Protein AF-A0A2E5G1D5-F1 (afdb_monomer_lite)

Sequence (110 aa):
MTEQTNENHIDITGLDKAKVLKTLIDHANCMALSDDASLLATMQPPVEIETVRAYIEKDGLTVDYILGKPIKVDLTGDSFDPWLYDRDHGQGRAQQAIDILKAPHEDVDK

Foldseek 3Di:
DDPPDCPQKDFQPPHDLLLLVLLLLVLQQQPPPDPVVSVVSVPDDRDDSVNSVVCCVPPNQQAQDDPRGGRGWRPVDRIIHCVRSCVRRNHCSSVVSVVVVVDDPPPPPD

Secondary structure (DSSP, 8-state):
------TTPEE-TTS-HHHHHHHHHHT-----SSHHHHHHHHSSPPPPHHHHHHHHHHH-SEEEEETTEEEEEE-SSSEE--HHHHHHH-TTHHHHHHHHHHS-------

pLDDT: mean 81.56, std 18.7, range [37.38, 97.56]

Structure (mmCIF, N/CA/C/O backbone):
data_AF-A0A2E5G1D5-F1
#
_entry.id   AF-A0A2E5G1D5-F1
#
loop_
_atom_site.group_PDB
_atom_site.id
_atom_site.type_symbol
_atom_site.label_atom_id
_atom_site.label_alt_id
_atom_site.label_comp_id
_atom_site.label_asym_id
_atom_site.label_entity_id
_atom_site.label_seq_id
_atom_site.pdbx_PDB_ins_code
_atom_site.Cartn_x
_atom_site.Cartn_y
_atom_site.Cartn_z
_atom_site.occupancy
_atom_site.B_iso_or_equiv
_atom_site.auth_seq_id
_atom_site.auth_comp_id
_atom_site.auth_asym_id
_atom_site.auth_atom_id
_atom_site.pdbx_PDB_model_num
ATOM 1 N N . MET A 1 1 ? -21.728 18.860 -0.584 1.00 37.38 1 MET A N 1
ATOM 2 C CA . MET A 1 1 ? -20.587 17.930 -0.495 1.00 37.38 1 MET A CA 1
ATOM 3 C C . MET A 1 1 ? -21.117 16.594 -0.955 1.00 37.38 1 MET A C 1
ATOM 5 O O . MET A 1 1 ? -21.953 16.029 -0.270 1.00 37.38 1 MET A O 1
ATOM 9 N N . THR A 1 2 ? -20.809 16.209 -2.187 1.00 39.84 2 THR A N 1
ATOM 10 C CA . THR A 1 2 ? -21.249 14.935 -2.759 1.00 39.84 2 THR A CA 1
ATOM 11 C C . THR A 1 2 ? -20.445 13.825 -2.104 1.00 39.84 2 THR A C 1
ATOM 13 O O . THR A 1 2 ? -19.228 13.787 -2.270 1.00 39.84 2 THR A O 1
ATOM 16 N N . GLU A 1 3 ? -21.117 12.965 -1.345 1.00 47.03 3 GLU A N 1
ATOM 17 C CA . GLU A 1 3 ? -20.605 11.645 -0.993 1.00 47.03 3 GLU A CA 1
ATOM 18 C C . GLU A 1 3 ? -20.366 10.907 -2.315 1.00 47.03 3 GLU A C 1
ATOM 20 O O . GLU A 1 3 ? -21.306 10.484 -2.988 1.00 47.03 3 GLU A O 1
ATOM 25 N N . GLN A 1 4 ? -19.108 10.863 -2.759 1.00 46.34 4 GLN A N 1
ATOM 26 C CA . GLN A 1 4 ? -18.701 9.913 -3.783 1.00 46.34 4 GLN A CA 1
ATOM 27 C C . GLN A 1 4 ? -18.848 8.532 -3.154 1.00 46.34 4 GLN A C 1
ATOM 29 O O . GLN A 1 4 ? -18.292 8.255 -2.095 1.00 46.34 4 GLN A O 1
ATOM 34 N N . THR A 1 5 ? -19.687 7.704 -3.758 1.00 44.12 5 THR A N 1
ATOM 35 C CA . THR A 1 5 ? -19.967 6.353 -3.297 1.00 44.12 5 THR A CA 1
ATOM 36 C C . THR A 1 5 ? -18.671 5.534 -3.291 1.00 44.12 5 THR A C 1
ATOM 38 O O . THR A 1 5 ? -17.954 5.474 -4.287 1.00 44.12 5 THR A O 1
ATOM 41 N N . ASN A 1 6 ? -18.377 4.921 -2.139 1.00 53.34 6 ASN A N 1
ATOM 42 C CA . ASN A 1 6 ? -17.196 4.107 -1.802 1.00 53.34 6 ASN A CA 1
ATOM 43 C C . ASN A 1 6 ? -17.049 2.803 -2.626 1.00 53.34 6 ASN A C 1
ATOM 45 O O . ASN A 1 6 ? -16.527 1.811 -2.126 1.00 53.34 6 ASN A O 1
ATOM 49 N N . GLU A 1 7 ? -17.528 2.744 -3.868 1.00 60.88 7 GLU A N 1
ATOM 50 C CA . GLU A 1 7 ? -17.642 1.484 -4.624 1.00 60.88 7 GLU A CA 1
ATOM 51 C C . GLU A 1 7 ? -16.289 0.939 -5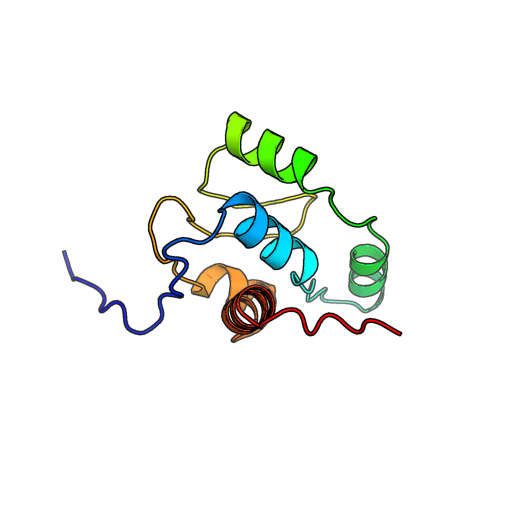.113 1.00 60.88 7 GLU A C 1
ATOM 53 O O . GLU A 1 7 ? -16.200 -0.236 -5.456 1.00 60.88 7 GLU A O 1
ATOM 58 N N . ASN A 1 8 ? -15.227 1.754 -5.075 1.00 80.75 8 ASN A N 1
ATOM 59 C CA . ASN A 1 8 ? -13.887 1.391 -5.552 1.00 80.75 8 ASN A CA 1
ATOM 60 C C . ASN A 1 8 ? -12.799 1.394 -4.464 1.00 80.75 8 ASN A C 1
ATOM 62 O O . ASN A 1 8 ? -11.622 1.251 -4.788 1.00 80.75 8 ASN A O 1
ATOM 66 N N . HIS A 1 9 ? -13.152 1.577 -3.191 1.00 94.19 9 HIS A N 1
ATOM 67 C CA . HIS A 1 9 ? -12.163 1.554 -2.113 1.00 94.19 9 HIS A CA 1
ATOM 68 C C . HIS A 1 9 ? -11.687 0.131 -1.812 1.00 94.19 9 HIS A C 1
ATOM 70 O O . HIS A 1 9 ? -12.479 -0.810 -1.760 1.00 94.19 9 HIS A O 1
ATOM 76 N N . ILE A 1 10 ? -10.393 -0.010 -1.539 1.00 96.62 10 ILE A N 1
ATOM 77 C CA . ILE A 1 10 ? -9.796 -1.286 -1.151 1.00 96.62 10 ILE A CA 1
ATOM 78 C C . ILE A 1 10 ? -9.791 -1.392 0.368 1.00 96.62 10 ILE A C 1
ATOM 80 O O . ILE A 1 10 ? -9.174 -0.575 1.051 1.00 96.62 10 ILE A O 1
ATOM 84 N N . ASP A 1 11 ? -10.458 -2.418 0.892 1.00 96.94 11 ASP A N 1
ATOM 85 C CA . ASP A 1 11 ? -10.494 -2.717 2.322 1.00 96.94 11 ASP A CA 1
ATOM 86 C C . ASP A 1 11 ? -9.151 -3.264 2.832 1.00 96.94 11 ASP A C 1
ATOM 88 O O . ASP A 1 11 ? -8.616 -4.256 2.325 1.00 96.94 11 ASP A O 1
ATOM 92 N N . ILE A 1 12 ? -8.645 -2.648 3.894 1.00 97.56 12 ILE A N 1
ATOM 93 C CA . ILE A 1 12 ? -7.420 -3.004 4.615 1.00 97.56 12 ILE A CA 1
ATOM 94 C C . ILE A 1 12 ? -7.666 -3.097 6.131 1.00 97.56 12 ILE A C 1
ATOM 96 O O . ILE A 1 12 ? -6.724 -2.955 6.921 1.00 97.56 12 ILE A O 1
ATOM 100 N N . THR A 1 13 ? -8.918 -3.315 6.549 1.00 96.94 13 THR A N 1
ATOM 101 C CA . THR A 1 13 ? -9.295 -3.482 7.958 1.00 96.94 13 THR A CA 1
ATOM 102 C C . THR A 1 13 ? -8.470 -4.594 8.605 1.00 96.94 13 THR A C 1
ATOM 104 O O . THR A 1 13 ? -8.350 -5.698 8.073 1.00 96.94 13 THR A O 1
ATOM 107 N N . GLY A 1 14 ? -7.887 -4.310 9.771 1.00 95.88 14 GLY A N 1
ATOM 108 C CA . GLY A 1 14 ? -7.111 -5.286 10.546 1.00 95.88 14 GLY A CA 1
ATOM 109 C C . GLY A 1 14 ? -5.740 -5.651 9.962 1.00 95.88 14 GLY A C 1
ATOM 110 O O . GLY A 1 14 ? -5.023 -6.445 10.572 1.00 95.88 14 GLY A O 1
ATOM 111 N N . LEU A 1 15 ? -5.343 -5.071 8.824 1.00 97.06 15 LEU A N 1
ATOM 112 C CA . LEU A 1 15 ? -4.009 -5.266 8.259 1.00 97.06 15 LEU A CA 1
ATOM 113 C C . LEU A 1 15 ? -2.985 -4.320 8.902 1.00 97.06 15 LEU A C 1
ATOM 115 O O . LEU A 1 15 ? -3.265 -3.151 9.174 1.00 97.06 15 LEU A O 1
ATOM 119 N N . ASP A 1 16 ? -1.759 -4.817 9.085 1.00 96.94 16 ASP A N 1
ATOM 120 C CA . ASP A 1 16 ? -0.609 -3.989 9.465 1.00 96.94 16 ASP A CA 1
ATOM 121 C C . ASP A 1 16 ? -0.316 -2.991 8.330 1.00 96.94 16 ASP A C 1
ATOM 123 O O . ASP A 1 16 ? 0.003 -3.387 7.205 1.00 96.94 16 ASP A O 1
ATOM 127 N N . LYS A 1 17 ? -0.419 -1.688 8.623 1.00 96.81 17 LYS A N 1
ATOM 128 C CA . LYS A 1 17 ? -0.259 -0.623 7.621 1.00 96.81 17 LYS A CA 1
ATOM 129 C C . LYS A 1 17 ? 1.138 -0.596 7.000 1.00 96.81 17 LYS A C 1
ATOM 131 O O . LYS A 1 17 ? 1.264 -0.281 5.820 1.00 96.81 17 LYS A O 1
ATOM 136 N N . ALA A 1 18 ? 2.175 -0.978 7.746 1.00 96.81 18 ALA A N 1
ATOM 137 C CA . ALA A 1 18 ? 3.517 -1.102 7.192 1.00 96.81 18 ALA A CA 1
ATOM 138 C C . ALA A 1 18 ? 3.596 -2.269 6.203 1.00 96.81 18 ALA A C 1
ATOM 140 O O . ALA A 1 18 ? 4.236 -2.135 5.164 1.00 96.81 18 ALA A O 1
ATOM 141 N N . LYS A 1 19 ? 2.908 -3.388 6.466 1.00 96.69 19 LYS A N 1
ATOM 142 C CA . LYS A 1 19 ? 2.830 -4.501 5.502 1.00 96.69 19 LYS A CA 1
ATOM 143 C C . LYS A 1 19 ? 2.034 -4.126 4.257 1.00 96.69 19 LYS A C 1
ATOM 145 O O . LYS A 1 19 ? 2.460 -4.470 3.157 1.00 96.69 19 LYS A O 1
ATOM 150 N N . VAL A 1 20 ? 0.930 -3.394 4.416 1.00 97.25 20 VAL A N 1
ATOM 151 C CA . VAL A 1 20 ? 0.150 -2.845 3.292 1.00 97.25 20 VAL A CA 1
ATOM 152 C C . VAL A 1 20 ? 1.047 -1.973 2.417 1.00 97.25 20 VAL A C 1
ATOM 154 O O . VAL A 1 20 ? 1.201 -2.244 1.228 1.00 97.25 20 VAL A O 1
ATOM 157 N N . LEU A 1 21 ? 1.709 -0.982 3.018 1.00 96.19 21 LEU A N 1
ATOM 158 C CA . LEU A 1 21 ? 2.577 -0.061 2.294 1.00 96.19 21 LEU A CA 1
ATOM 159 C C . LEU A 1 21 ? 3.765 -0.774 1.639 1.00 96.19 21 LEU A C 1
ATOM 161 O O . LEU A 1 21 ? 4.042 -0.538 0.467 1.00 96.19 21 LEU A O 1
ATOM 165 N N . LYS A 1 22 ? 4.431 -1.691 2.353 1.00 94.81 22 LYS A N 1
ATOM 166 C CA . LYS A 1 22 ? 5.510 -2.513 1.790 1.00 94.81 22 LYS A CA 1
ATOM 167 C C . LYS A 1 22 ? 5.036 -3.290 0.565 1.00 94.81 22 LYS A C 1
ATOM 169 O O . LYS A 1 22 ? 5.689 -3.245 -0.470 1.00 94.81 22 LYS A O 1
ATOM 174 N N . THR A 1 23 ? 3.883 -3.947 0.661 1.00 93.69 23 THR A N 1
ATOM 175 C CA . THR A 1 23 ? 3.347 -4.748 -0.446 1.00 93.69 23 THR A CA 1
ATOM 176 C C . THR A 1 23 ? 3.040 -3.877 -1.663 1.00 93.69 23 THR A C 1
ATOM 178 O O . THR A 1 23 ? 3.361 -4.270 -2.783 1.00 93.69 23 THR A O 1
ATOM 181 N N . LEU A 1 24 ? 2.499 -2.671 -1.457 1.00 94.00 24 LEU A N 1
ATOM 182 C CA . LEU A 1 24 ? 2.282 -1.694 -2.528 1.00 94.00 24 LEU A CA 1
ATOM 183 C C . LEU A 1 24 ? 3.597 -1.210 -3.159 1.00 94.00 24 LEU A C 1
ATOM 185 O O . LEU A 1 24 ? 3.647 -1.053 -4.375 1.00 94.00 24 LEU A O 1
ATOM 189 N N . ILE A 1 25 ? 4.662 -1.002 -2.376 1.00 91.50 25 ILE A N 1
ATOM 190 C CA . ILE A 1 25 ? 5.997 -0.652 -2.900 1.00 91.50 25 ILE A CA 1
ATOM 191 C C . ILE A 1 25 ? 6.569 -1.806 -3.732 1.00 91.50 25 ILE A C 1
ATOM 193 O O . ILE A 1 25 ? 7.061 -1.577 -4.835 1.00 91.50 25 ILE A O 1
ATOM 197 N N . ASP A 1 26 ? 6.488 -3.036 -3.221 1.00 87.88 26 ASP A N 1
ATOM 198 C CA . ASP A 1 26 ? 7.024 -4.231 -3.882 1.00 87.88 26 ASP A CA 1
ATOM 199 C C . ASP A 1 26 ? 6.303 -4.517 -5.214 1.00 87.88 26 ASP A C 1
ATOM 201 O O . ASP A 1 26 ? 6.916 -4.999 -6.165 1.00 87.88 26 ASP A O 1
ATOM 205 N N . HIS A 1 27 ? 5.010 -4.184 -5.302 1.00 86.69 27 HIS A N 1
ATOM 206 C CA . HIS A 1 27 ? 4.181 -4.378 -6.498 1.00 86.69 27 HIS A CA 1
ATOM 207 C C . HIS A 1 27 ? 4.044 -3.123 -7.370 1.00 86.69 27 HIS A C 1
ATOM 209 O O . HIS A 1 27 ? 3.363 -3.168 -8.401 1.00 86.69 27 HIS A O 1
ATOM 215 N N . ALA A 1 28 ? 4.705 -2.020 -7.000 1.00 85.31 28 ALA A N 1
ATOM 216 C CA . ALA A 1 28 ? 4.720 -0.794 -7.784 1.00 85.31 28 ALA A CA 1
ATOM 217 C C . ALA A 1 28 ? 5.487 -1.035 -9.087 1.00 85.31 28 ALA A C 1
ATOM 219 O O . ALA A 1 28 ? 6.718 -0.928 -9.159 1.00 85.31 28 ALA A O 1
ATOM 220 N N . ASN A 1 29 ? 4.747 -1.354 -10.147 1.00 72.00 29 ASN A N 1
ATOM 221 C CA . ASN A 1 29 ? 5.324 -1.466 -11.470 1.00 72.00 29 ASN A CA 1
ATOM 222 C C . ASN A 1 29 ? 5.584 -0.053 -11.989 1.00 72.00 29 ASN A C 1
ATOM 224 O O . ASN A 1 29 ? 4.656 0.739 -12.150 1.00 72.00 29 ASN A O 1
ATOM 228 N N . CYS A 1 30 ? 6.843 0.294 -12.235 1.00 54.75 30 CYS A N 1
ATOM 229 C CA . CYS A 1 30 ? 7.131 1.533 -12.937 1.00 54.75 30 CYS A CA 1
ATOM 230 C C . CYS A 1 30 ? 6.726 1.308 -14.397 1.00 54.75 30 CYS A C 1
ATOM 232 O O . CYS A 1 30 ? 7.457 0.649 -15.141 1.00 54.75 30 CYS A O 1
ATOM 234 N N . MET A 1 31 ? 5.565 1.823 -14.814 1.00 52.31 31 MET A N 1
ATOM 235 C CA . MET A 1 31 ? 5.285 2.038 -16.233 1.00 52.31 31 MET A CA 1
ATOM 236 C C . MET A 1 31 ? 6.204 3.158 -16.726 1.00 52.31 31 MET A C 1
ATOM 238 O O . MET A 1 31 ? 5.801 4.300 -16.927 1.00 52.31 31 MET A O 1
ATOM 242 N N . ALA A 1 32 ? 7.486 2.846 -16.863 1.00 47.91 32 ALA A N 1
ATOM 243 C CA . ALA A 1 32 ? 8.410 3.726 -17.530 1.00 47.91 32 ALA A CA 1
ATOM 244 C C . ALA A 1 32 ? 8.038 3.808 -19.014 1.00 47.91 32 ALA A C 1
ATOM 246 O O . ALA A 1 32 ? 7.754 2.797 -19.653 1.00 47.91 32 ALA A O 1
ATOM 247 N N . LEU A 1 33 ? 8.095 5.017 -19.574 1.00 49.44 33 LEU A N 1
ATOM 248 C CA . LEU A 1 33 ? 7.896 5.293 -21.003 1.00 49.44 33 LEU A CA 1
ATOM 249 C C . LEU A 1 33 ? 8.995 4.675 -21.903 1.00 49.44 33 LEU A C 1
ATOM 251 O O . LEU A 1 33 ? 8.973 4.873 -23.116 1.00 49.44 33 LEU A O 1
ATOM 255 N N . SER A 1 34 ? 9.954 3.944 -21.324 1.00 51.16 34 SER A N 1
ATOM 256 C CA . SER A 1 34 ? 11.020 3.215 -22.011 1.00 51.16 34 SER A CA 1
ATOM 257 C C . SER A 1 34 ? 11.461 1.976 -21.218 1.00 51.16 34 SER A C 1
ATOM 259 O O . SER A 1 34 ? 11.448 1.975 -19.982 1.00 51.16 34 SER A O 1
ATOM 261 N N . ASP A 1 35 ? 11.899 0.938 -21.934 1.00 54.56 35 ASP A N 1
ATOM 262 C CA . ASP A 1 35 ? 12.340 -0.347 -21.367 1.00 54.56 35 ASP A CA 1
ATOM 263 C C . ASP A 1 35 ? 13.481 -0.191 -20.334 1.00 54.56 35 ASP A C 1
ATOM 265 O O . ASP A 1 35 ? 13.523 -0.898 -19.326 1.00 54.56 35 ASP A O 1
ATOM 269 N N . ASP A 1 36 ? 14.355 0.805 -20.514 1.00 52.72 36 ASP A N 1
ATOM 270 C CA . ASP A 1 36 ? 15.514 1.055 -19.643 1.00 52.72 36 ASP A CA 1
ATOM 271 C C . ASP A 1 36 ? 15.131 1.524 -18.229 1.00 52.72 36 ASP A C 1
ATOM 273 O O . ASP A 1 36 ? 15.759 1.142 -17.237 1.00 52.72 36 ASP A O 1
ATOM 277 N N . ALA A 1 37 ? 14.085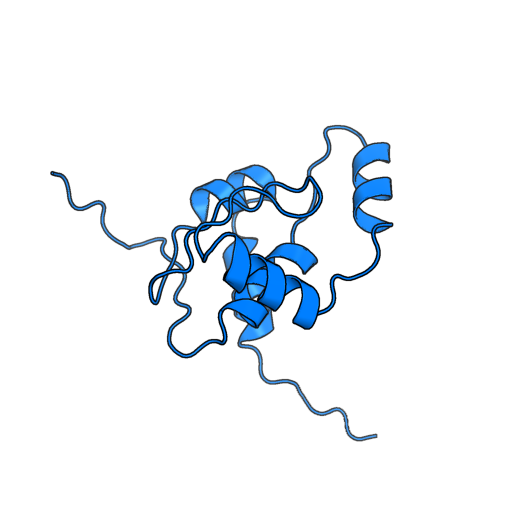 2.344 -18.104 1.00 51.47 37 ALA A N 1
ATOM 278 C CA . ALA A 1 37 ? 13.627 2.830 -16.803 1.00 51.47 37 ALA A CA 1
ATOM 279 C C . ALA A 1 37 ? 12.755 1.792 -16.070 1.00 51.47 37 ALA A C 1
ATOM 281 O O . ALA A 1 37 ? 12.698 1.809 -14.839 1.00 51.47 37 ALA A O 1
ATOM 282 N N . SER A 1 38 ? 12.160 0.838 -16.797 1.00 53.03 38 SER A N 1
ATOM 283 C CA . SER A 1 38 ? 11.543 -0.351 -16.199 1.00 53.03 38 SER A CA 1
ATOM 284 C C . SER A 1 38 ? 12.617 -1.270 -15.603 1.00 53.03 38 SER A C 1
ATOM 286 O O . SER A 1 38 ? 12.520 -1.652 -14.437 1.00 53.03 38 SER A O 1
ATOM 288 N N . LEU A 1 39 ? 13.713 -1.514 -16.334 1.00 55.25 39 LEU A N 1
ATOM 289 C CA . LEU A 1 39 ? 14.834 -2.324 -15.849 1.00 55.25 39 LEU A CA 1
ATOM 290 C C . LEU A 1 39 ? 15.471 -1.728 -14.582 1.00 55.25 39 LEU A C 1
ATOM 292 O O . LEU A 1 39 ? 15.580 -2.419 -13.570 1.00 55.25 39 LEU A O 1
ATOM 296 N N . LEU A 1 40 ? 15.815 -0.435 -14.576 1.00 56.72 40 LEU A N 1
ATOM 297 C CA . LEU A 1 40 ? 16.399 0.218 -13.393 1.00 56.72 40 LEU A CA 1
ATOM 298 C C . LEU A 1 40 ? 15.466 0.186 -12.171 1.00 56.72 40 LEU A C 1
ATOM 300 O O . LEU A 1 40 ? 15.933 0.011 -11.046 1.00 56.72 40 LEU A O 1
ATOM 304 N N . ALA A 1 41 ? 14.151 0.299 -12.380 1.00 55.66 41 ALA A N 1
ATOM 305 C CA . ALA A 1 41 ? 13.164 0.209 -11.308 1.00 55.66 41 ALA A CA 1
ATOM 306 C C . ALA A 1 41 ? 13.055 -1.201 -10.698 1.00 55.66 41 ALA A C 1
ATOM 308 O O . ALA A 1 41 ? 12.702 -1.301 -9.521 1.00 55.66 41 ALA A O 1
ATOM 309 N N . THR A 1 42 ? 13.362 -2.255 -11.468 1.00 58.62 42 THR A N 1
ATOM 310 C CA . THR A 1 42 ? 13.440 -3.653 -10.990 1.00 58.62 42 THR A CA 1
ATOM 311 C C . THR A 1 42 ? 14.777 -4.007 -10.334 1.00 58.62 42 THR A C 1
ATOM 313 O O . THR A 1 42 ? 14.858 -4.997 -9.615 1.00 58.62 42 THR A O 1
ATOM 316 N N . MET A 1 43 ? 15.822 -3.198 -10.543 1.00 62.19 43 MET A N 1
ATOM 317 C CA . MET A 1 43 ? 17.147 -3.396 -9.938 1.00 62.19 43 MET A CA 1
ATOM 318 C C . MET A 1 43 ? 17.295 -2.749 -8.554 1.00 62.19 43 MET A C 1
ATOM 320 O O . MET A 1 43 ? 18.345 -2.890 -7.925 1.00 62.19 43 MET A O 1
ATOM 324 N N . GLN A 1 44 ? 16.282 -2.020 -8.072 1.00 66.25 44 GLN A N 1
ATOM 325 C CA . GLN A 1 44 ? 16.311 -1.494 -6.709 1.00 66.25 44 GLN A CA 1
ATOM 326 C C . GLN A 1 44 ? 16.202 -2.650 -5.705 1.00 66.25 44 GLN A C 1
ATOM 328 O O . GLN A 1 44 ? 15.375 -3.543 -5.897 1.00 66.25 44 GLN A O 1
ATOM 333 N N . PRO A 1 45 ? 17.027 -2.654 -4.642 1.00 68.38 45 PRO A N 1
ATOM 334 C CA . PRO A 1 45 ? 16.940 -3.687 -3.624 1.00 68.38 45 PRO A CA 1
ATOM 335 C C . PRO A 1 45 ? 15.550 -3.668 -2.965 1.00 68.38 45 PRO A C 1
ATOM 337 O O . PRO A 1 45 ? 14.951 -2.591 -2.852 1.00 68.38 45 PRO A O 1
ATOM 340 N N . PRO A 1 46 ? 15.044 -4.831 -2.512 1.00 77.38 46 PRO A N 1
ATOM 341 C CA . PRO A 1 46 ? 13.811 -4.898 -1.738 1.00 77.38 46 PRO A CA 1
ATOM 342 C C . PRO A 1 46 ? 13.858 -3.942 -0.545 1.00 77.38 46 PRO A C 1
ATOM 344 O O . PRO A 1 46 ? 14.899 -3.782 0.096 1.00 77.38 46 PRO A O 1
ATOM 347 N N . VAL A 1 47 ? 12.728 -3.308 -0.237 1.00 85.19 47 VAL A N 1
ATOM 348 C CA . VAL A 1 47 ? 12.625 -2.443 0.942 1.00 85.19 47 VAL A CA 1
ATOM 349 C C . VAL A 1 47 ? 12.301 -3.301 2.160 1.00 85.19 47 VAL A C 1
ATOM 351 O O . VAL A 1 47 ? 11.284 -3.996 2.180 1.00 85.19 47 VAL A O 1
ATOM 354 N N . GLU A 1 48 ? 13.147 -3.227 3.185 1.00 91.44 48 GLU A N 1
ATOM 355 C CA . GLU A 1 48 ? 12.919 -3.891 4.472 1.00 91.44 48 GLU A CA 1
ATOM 356 C C . GLU A 1 48 ? 11.732 -3.272 5.225 1.00 91.44 48 GLU A C 1
ATOM 358 O O . GLU A 1 48 ? 11.510 -2.056 5.187 1.00 91.44 48 GLU A O 1
ATOM 363 N N . ILE A 1 49 ? 10.972 -4.094 5.953 1.00 94.25 49 ILE A N 1
ATOM 364 C CA . ILE A 1 49 ? 9.745 -3.653 6.637 1.00 94.25 49 ILE A CA 1
ATOM 365 C C . ILE A 1 49 ? 10.024 -2.594 7.717 1.00 94.25 49 ILE A C 1
ATOM 367 O O . ILE A 1 49 ? 9.231 -1.670 7.893 1.00 94.25 49 ILE A O 1
ATOM 371 N N . GLU A 1 50 ? 11.1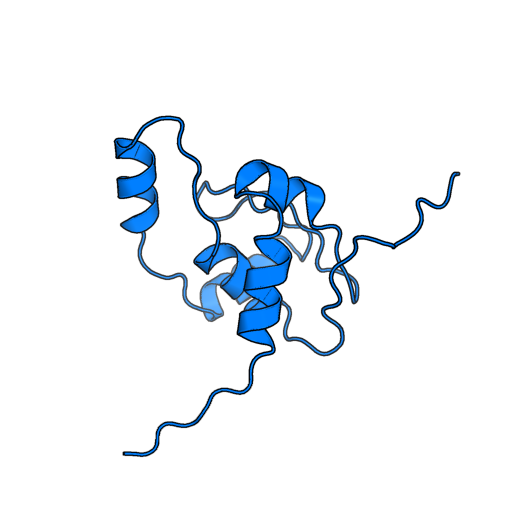68 -2.659 8.398 1.00 94.06 50 GLU A N 1
ATOM 372 C CA . GLU A 1 50 ? 11.602 -1.668 9.391 1.00 94.06 50 GLU A CA 1
ATOM 373 C C . GLU A 1 50 ? 11.817 -0.293 8.759 1.00 94.06 50 GLU A C 1
ATOM 375 O O . GLU A 1 50 ? 11.504 0.729 9.369 1.00 94.06 50 GLU A O 1
ATOM 380 N N . THR A 1 51 ? 12.293 -0.260 7.513 1.00 91.81 51 THR A N 1
ATOM 381 C CA . THR A 1 51 ? 12.463 0.993 6.772 1.00 91.81 51 THR A CA 1
ATOM 382 C C . THR A 1 51 ? 11.100 1.611 6.470 1.00 91.81 51 THR A C 1
ATOM 384 O O . THR A 1 51 ? 10.909 2.810 6.657 1.00 91.81 51 THR A O 1
ATOM 387 N N . VAL A 1 52 ? 10.121 0.791 6.076 1.00 94.00 52 VAL A N 1
ATOM 388 C CA . VAL A 1 52 ? 8.737 1.241 5.854 1.00 94.00 52 VAL A CA 1
ATOM 389 C C . VAL A 1 52 ? 8.110 1.773 7.145 1.00 94.00 52 VAL A C 1
ATOM 391 O O . VAL A 1 52 ? 7.463 2.818 7.124 1.00 94.00 52 VAL A O 1
ATOM 394 N N . ARG A 1 53 ? 8.338 1.106 8.282 1.00 95.38 53 ARG A N 1
ATOM 395 C CA . ARG A 1 53 ? 7.875 1.586 9.596 1.00 95.38 53 ARG A CA 1
ATOM 396 C C . ARG A 1 53 ? 8.469 2.947 9.946 1.00 95.38 53 ARG A C 1
ATOM 398 O O . ARG A 1 53 ? 7.717 3.846 10.301 1.00 95.38 53 ARG A O 1
ATOM 405 N N . ALA A 1 54 ? 9.777 3.123 9.760 1.00 93.81 54 ALA A N 1
ATOM 406 C CA . ALA A 1 54 ? 10.439 4.404 9.998 1.00 93.81 54 ALA A CA 1
ATOM 407 C C . ALA A 1 54 ? 9.889 5.529 9.098 1.00 93.81 54 ALA A C 1
ATOM 409 O O . ALA A 1 54 ? 9.742 6.662 9.554 1.00 93.81 54 ALA A O 1
ATOM 410 N N . TYR A 1 55 ? 9.541 5.228 7.840 1.00 91.44 55 TYR A N 1
ATOM 411 C CA . TYR A 1 55 ? 8.855 6.189 6.967 1.00 91.44 55 TYR A CA 1
ATOM 412 C C . TYR A 1 55 ? 7.478 6.575 7.506 1.00 91.44 55 TYR A C 1
ATOM 414 O O . TYR A 1 55 ? 7.177 7.760 7.580 1.00 91.44 55 TYR A O 1
ATOM 422 N N . ILE A 1 56 ? 6.665 5.604 7.927 1.00 94.38 56 ILE A N 1
ATOM 423 C CA . ILE A 1 56 ? 5.334 5.879 8.490 1.00 94.38 56 ILE A CA 1
ATOM 424 C C . ILE A 1 56 ? 5.439 6.719 9.768 1.00 94.38 56 ILE A C 1
ATOM 426 O O . ILE A 1 56 ? 4.663 7.652 9.953 1.00 94.38 56 ILE A O 1
ATOM 430 N N . GLU A 1 57 ? 6.403 6.421 10.639 1.00 95.00 57 GLU A N 1
ATOM 431 C CA . GLU A 1 57 ? 6.637 7.190 11.867 1.00 95.00 57 GLU A CA 1
ATOM 432 C C . GLU A 1 57 ? 7.024 8.645 11.582 1.00 95.00 57 GLU A C 1
ATOM 434 O O . GLU A 1 57 ? 6.623 9.550 12.314 1.00 95.00 57 GLU A O 1
ATOM 439 N N . LYS A 1 58 ? 7.807 8.871 10.525 1.00 94.00 58 LYS A N 1
ATOM 440 C CA . LYS A 1 58 ? 8.322 10.192 10.170 1.00 94.00 58 LYS A CA 1
ATOM 441 C C . LYS A 1 58 ? 7.329 11.023 9.356 1.00 94.00 58 LYS A C 1
ATOM 443 O O . LYS A 1 58 ? 7.136 12.200 9.654 1.00 94.00 58 LYS A O 1
ATOM 448 N N . ASP A 1 59 ? 6.760 10.428 8.314 1.00 91.81 59 ASP A N 1
ATOM 449 C CA . ASP A 1 59 ? 6.036 11.123 7.247 1.00 91.81 59 ASP A CA 1
ATOM 450 C C . ASP A 1 59 ? 4.522 10.806 7.262 1.00 91.81 59 ASP A C 1
ATOM 452 O O . ASP A 1 59 ? 3.735 11.508 6.628 1.00 91.81 59 ASP A O 1
ATOM 456 N N . GLY A 1 60 ? 4.087 9.809 8.043 1.00 95.25 60 GLY A N 1
ATOM 457 C CA . GLY A 1 60 ? 2.681 9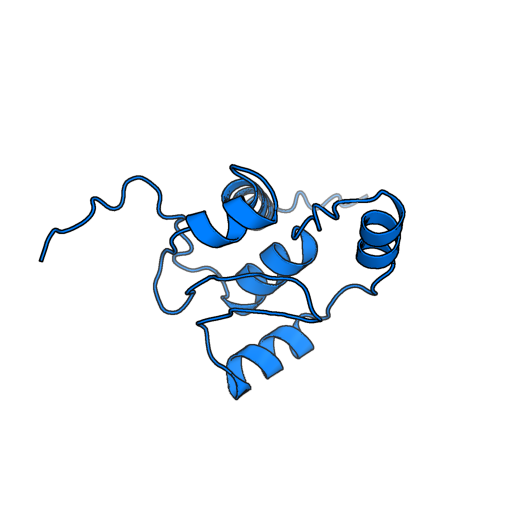.445 8.233 1.00 95.25 60 GLY A CA 1
ATOM 458 C C . GLY A 1 60 ? 2.161 8.369 7.273 1.00 95.25 60 GLY A C 1
ATOM 459 O O . GLY A 1 60 ? 2.914 7.661 6.609 1.00 95.25 60 GLY A O 1
ATOM 460 N N . LEU A 1 61 ? 0.832 8.216 7.235 1.00 96.75 61 LEU A N 1
ATOM 461 C CA . LEU A 1 61 ? 0.131 7.185 6.449 1.00 96.75 61 LEU A CA 1
ATOM 462 C C . LEU A 1 61 ? -0.432 7.694 5.114 1.00 96.75 61 LEU A C 1
ATOM 464 O O . LEU A 1 61 ? -0.984 6.907 4.347 1.00 96.75 61 LEU A O 1
ATOM 468 N N . THR A 1 62 ? -0.280 8.984 4.822 1.00 96.69 62 THR A N 1
ATOM 469 C CA . THR A 1 62 ? -0.596 9.567 3.516 1.00 96.69 62 THR A CA 1
ATOM 470 C C . THR A 1 62 ? 0.696 9.650 2.716 1.00 96.69 62 THR A C 1
ATOM 472 O O . THR A 1 62 ? 1.574 10.456 3.014 1.00 96.69 62 THR A O 1
ATOM 475 N N . VAL A 1 63 ? 0.843 8.775 1.727 1.00 94.88 63 VAL A N 1
ATOM 476 C CA . VAL A 1 63 ? 2.121 8.518 1.063 1.00 94.88 63 VAL A CA 1
ATOM 477 C C . VAL A 1 63 ? 2.022 8.874 -0.408 1.00 94.88 63 VAL A C 1
ATOM 479 O O . VAL A 1 63 ? 1.336 8.200 -1.167 1.00 94.88 63 VAL A O 1
ATOM 482 N N . ASP A 1 64 ? 2.768 9.890 -0.835 1.00 91.56 64 ASP A N 1
ATOM 483 C CA . ASP A 1 64 ? 2.841 10.287 -2.243 1.00 91.56 64 ASP A CA 1
ATOM 484 C C . ASP A 1 64 ? 3.945 9.559 -3.018 1.00 91.56 64 ASP A C 1
ATOM 486 O O . ASP A 1 64 ? 3.714 9.127 -4.150 1.00 91.56 64 ASP A O 1
ATOM 490 N N . TYR A 1 65 ? 5.131 9.418 -2.418 1.00 89.31 65 TYR A N 1
ATOM 491 C CA . TYR A 1 65 ? 6.315 8.840 -3.055 1.00 89.31 65 TYR A CA 1
ATOM 492 C C . TYR A 1 65 ? 7.155 8.033 -2.075 1.00 89.31 65 TYR A C 1
ATOM 494 O O . TYR A 1 65 ? 7.386 8.467 -0.948 1.00 89.31 65 TYR A O 1
ATOM 502 N N . ILE A 1 66 ? 7.712 6.919 -2.552 1.00 86.56 66 ILE A N 1
ATOM 503 C CA . ILE A 1 66 ? 8.756 6.165 -1.851 1.00 86.56 66 ILE A CA 1
ATOM 504 C C . ILE A 1 66 ? 9.855 5.803 -2.845 1.00 86.56 66 ILE A C 1
ATOM 506 O O . ILE A 1 66 ? 9.587 5.257 -3.911 1.00 86.56 66 ILE A O 1
ATOM 510 N N . LEU A 1 67 ? 11.106 6.137 -2.509 1.00 78.75 67 LEU A N 1
ATOM 511 C CA . LEU A 1 67 ? 12.292 5.857 -3.336 1.00 78.75 67 LEU A CA 1
ATOM 512 C C . LEU A 1 67 ? 12.169 6.324 -4.802 1.00 78.75 67 LEU A C 1
ATOM 514 O O . LEU A 1 67 ? 12.699 5.690 -5.712 1.00 78.75 67 LEU A O 1
ATOM 518 N N . GLY A 1 68 ? 11.459 7.434 -5.032 1.00 79.19 68 GLY A N 1
ATOM 519 C CA . GLY A 1 68 ? 11.219 7.992 -6.367 1.00 79.19 68 GLY A CA 1
ATOM 520 C C . GLY A 1 68 ? 10.088 7.320 -7.154 1.00 79.19 68 GLY A C 1
ATOM 521 O O . GLY A 1 68 ? 9.786 7.770 -8.256 1.00 79.19 68 GLY A O 1
ATOM 522 N N . LYS A 1 69 ? 9.431 6.294 -6.601 1.00 82.31 69 LYS A N 1
ATOM 523 C CA . LYS A 1 69 ? 8.218 5.698 -7.172 1.00 82.31 69 LYS A CA 1
ATOM 524 C C . LYS A 1 69 ? 6.992 6.459 -6.656 1.00 82.31 69 LYS A C 1
ATOM 526 O O . LYS A 1 69 ? 6.920 6.684 -5.442 1.00 82.31 69 LYS A O 1
ATOM 531 N N . PRO A 1 70 ? 6.053 6.878 -7.526 1.00 89.75 70 PRO A N 1
ATOM 532 C CA . PRO A 1 70 ? 4.749 7.328 -7.050 1.00 89.75 70 PRO A CA 1
ATOM 533 C C . PRO A 1 70 ? 4.088 6.169 -6.299 1.00 89.75 70 PRO A C 1
ATOM 535 O O . PRO A 1 70 ? 4.305 5.021 -6.656 1.00 89.75 70 PRO A O 1
ATOM 538 N N . ILE A 1 71 ? 3.361 6.461 -5.226 1.00 93.06 71 ILE A N 1
ATOM 539 C CA . ILE A 1 71 ? 2.544 5.476 -4.501 1.00 93.06 71 ILE A CA 1
ATOM 540 C C . ILE A 1 71 ? 1.136 6.049 -4.339 1.00 93.06 71 ILE A C 1
ATOM 542 O O . ILE A 1 71 ? 0.166 5.433 -4.757 1.00 93.06 71 ILE A O 1
ATOM 546 N N . LYS A 1 72 ? 1.032 7.278 -3.824 1.00 94.06 72 LYS A N 1
ATOM 547 C CA . LYS A 1 72 ? -0.193 8.094 -3.819 1.00 94.06 72 LYS A CA 1
ATOM 548 C C . LYS A 1 72 ? -1.403 7.407 -3.187 1.00 94.06 72 LYS A C 1
ATOM 550 O O . LYS A 1 72 ? -2.464 7.315 -3.799 1.00 94.06 72 LYS A O 1
ATOM 555 N N . VAL A 1 73 ? -1.238 6.961 -1.947 1.00 96.19 73 VAL A N 1
ATOM 556 C CA . VAL A 1 73 ? -2.301 6.331 -1.152 1.00 96.19 73 VAL A CA 1
ATOM 557 C C . VAL A 1 73 ? -2.470 7.023 0.194 1.00 96.19 73 VAL A C 1
ATOM 559 O O . VAL A 1 73 ? -1.514 7.559 0.755 1.00 96.19 73 VAL A O 1
ATOM 562 N N . ASP A 1 74 ? -3.682 6.964 0.736 1.00 97.38 74 ASP A N 1
ATOM 563 C CA . ASP A 1 74 ? -3.980 7.332 2.119 1.00 97.38 74 ASP A CA 1
ATOM 564 C C . ASP A 1 74 ? -4.381 6.079 2.904 1.00 97.38 74 ASP A C 1
ATOM 566 O O . ASP A 1 74 ? -5.441 5.506 2.672 1.00 97.38 74 ASP A O 1
ATOM 570 N N . LEU A 1 75 ? -3.514 5.640 3.820 1.00 97.31 75 LEU A N 1
ATOM 571 C CA . LEU A 1 75 ? -3.701 4.433 4.632 1.00 97.31 75 LEU A CA 1
ATOM 572 C C . LEU A 1 75 ? -4.135 4.744 6.073 1.00 97.31 75 LEU A C 1
ATOM 574 O O . LEU A 1 75 ? -4.048 3.867 6.938 1.00 97.31 75 LEU A O 1
ATOM 578 N N . THR A 1 76 ? -4.556 5.982 6.361 1.00 97.06 76 THR A N 1
ATOM 579 C CA . THR A 1 76 ? -4.973 6.402 7.713 1.00 97.06 76 THR A CA 1
ATOM 580 C C . THR A 1 76 ? -6.240 5.687 8.189 1.00 97.06 76 THR A C 1
ATOM 582 O O . THR A 1 76 ? -6.396 5.455 9.388 1.00 97.06 76 THR A O 1
ATOM 585 N N . GLY A 1 77 ? -7.125 5.317 7.260 1.00 95.44 77 GLY A N 1
ATOM 586 C CA . GLY A 1 77 ? -8.365 4.594 7.528 1.00 95.44 77 GLY A CA 1
ATOM 587 C C . GLY A 1 77 ? -8.272 3.086 7.293 1.00 95.44 77 GLY A C 1
ATOM 588 O O . GLY A 1 77 ? -7.210 2.516 7.041 1.00 95.44 77 GLY A O 1
ATOM 589 N N . ASP A 1 78 ? -9.428 2.432 7.346 1.00 97.00 78 ASP A N 1
ATOM 590 C CA . ASP A 1 78 ? -9.583 0.994 7.094 1.00 97.00 78 ASP A CA 1
ATOM 591 C C . ASP A 1 78 ? -9.792 0.642 5.618 1.00 97.00 78 ASP A C 1
ATOM 593 O O . ASP A 1 78 ? -9.833 -0.527 5.253 1.00 97.00 78 ASP A O 1
ATOM 597 N N . SER A 1 79 ? -9.862 1.641 4.744 1.00 96.88 79 SER A N 1
ATOM 598 C CA . SER A 1 79 ? -9.841 1.460 3.296 1.00 96.88 79 SER A CA 1
ATOM 599 C C . SER A 1 79 ? -9.139 2.635 2.626 1.00 96.88 79 SER A C 1
ATOM 601 O O . SER A 1 79 ? -8.969 3.679 3.259 1.00 96.88 79 SER A O 1
ATOM 603 N N . PHE A 1 80 ? -8.752 2.481 1.362 1.00 96.94 80 PHE A N 1
ATOM 604 C CA . PHE A 1 80 ? -8.141 3.556 0.578 1.00 96.94 80 PHE A CA 1
ATOM 605 C C . PHE A 1 80 ? -8.639 3.566 -0.871 1.00 96.94 80 PHE A C 1
ATOM 607 O O . PHE A 1 80 ? -9.035 2.527 -1.401 1.00 96.94 80 PHE A O 1
ATOM 614 N N . ASP A 1 81 ? -8.598 4.739 -1.507 1.00 96.44 81 ASP A N 1
ATOM 615 C CA . ASP A 1 81 ? -8.869 4.901 -2.939 1.00 96.44 81 ASP A CA 1
ATOM 616 C C . ASP A 1 81 ? -7.636 4.468 -3.758 1.00 96.44 81 ASP A C 1
ATOM 618 O O . ASP A 1 81 ? -6.567 5.073 -3.611 1.00 96.44 81 ASP A O 1
ATOM 622 N N . PRO A 1 82 ? -7.740 3.444 -4.625 1.00 95.62 82 PRO A N 1
ATOM 623 C CA . PRO A 1 82 ? -6.618 2.985 -5.431 1.00 95.62 82 PRO A CA 1
ATOM 624 C C . PRO A 1 82 ? -6.338 3.856 -6.657 1.00 95.62 82 PRO A C 1
ATOM 626 O O . PRO A 1 82 ? -5.332 3.622 -7.322 1.00 95.62 82 PRO A O 1
ATOM 629 N N . TRP A 1 83 ? -7.194 4.827 -7.000 1.00 94.25 83 TRP A N 1
ATOM 630 C CA . TRP A 1 83 ? -7.176 5.476 -8.314 1.00 94.25 83 TRP A CA 1
ATOM 631 C C . TRP A 1 83 ? -5.813 6.061 -8.704 1.00 94.25 83 TRP A C 1
ATOM 633 O O . TRP A 1 83 ? -5.349 5.833 -9.821 1.00 94.25 83 TRP A O 1
ATOM 643 N N . LEU A 1 84 ? -5.145 6.793 -7.804 1.00 93.50 84 LEU A N 1
ATOM 644 C CA . LEU A 1 84 ? -3.841 7.395 -8.106 1.00 93.50 84 LEU A CA 1
ATOM 645 C C . LEU A 1 84 ? -2.729 6.350 -8.250 1.00 93.50 84 LEU A C 1
ATOM 647 O O . LEU A 1 84 ? -1.901 6.483 -9.149 1.00 93.50 84 LEU A O 1
ATOM 651 N N . TYR A 1 85 ? -2.734 5.320 -7.402 1.00 93.88 85 TYR A N 1
ATOM 652 C CA . TYR A 1 85 ? -1.795 4.205 -7.498 1.00 93.88 85 TYR A CA 1
ATOM 653 C C . TYR A 1 85 ? -1.983 3.467 -8.832 1.00 93.88 85 TYR A C 1
ATOM 655 O O . TYR A 1 85 ? -1.053 3.324 -9.623 1.00 93.88 85 TYR A O 1
ATOM 663 N N . ASP A 1 86 ? -3.213 3.051 -9.128 1.00 92.81 86 ASP A N 1
ATOM 664 C CA . ASP A 1 86 ? -3.555 2.299 -10.336 1.00 92.81 86 ASP A CA 1
ATOM 665 C C . ASP A 1 86 ? -3.308 3.106 -11.617 1.00 92.81 86 ASP A C 1
ATOM 667 O O . ASP A 1 86 ? -2.902 2.547 -12.636 1.00 92.81 86 ASP A O 1
ATOM 671 N N . ARG A 1 87 ? -3.489 4.431 -11.581 1.00 90.44 87 ARG A N 1
ATOM 672 C CA . ARG A 1 87 ? -3.134 5.312 -12.701 1.00 90.44 87 ARG A CA 1
ATOM 673 C C . ARG A 1 87 ? -1.647 5.218 -13.049 1.00 90.44 87 ARG A C 1
ATOM 675 O O . ARG A 1 87 ? -1.308 5.223 -14.231 1.00 90.44 87 ARG A O 1
ATOM 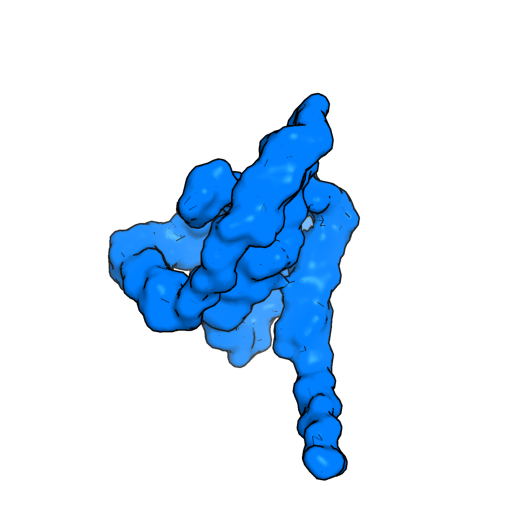682 N N . ASP A 1 88 ? -0.780 5.156 -12.040 1.00 88.00 88 ASP A N 1
ATOM 683 C CA . ASP A 1 88 ? 0.674 5.197 -12.221 1.00 88.00 88 ASP A CA 1
ATOM 684 C C . ASP A 1 88 ? 1.290 3.793 -12.422 1.00 88.00 88 ASP A C 1
ATOM 686 O O . ASP A 1 88 ? 2.351 3.667 -13.041 1.00 88.00 88 ASP A O 1
ATOM 690 N N . HIS A 1 89 ? 0.619 2.731 -11.956 1.00 87.00 89 HIS A N 1
ATOM 691 C CA . HIS A 1 89 ? 1.142 1.353 -11.975 1.00 87.00 89 HIS A CA 1
ATOM 692 C C . HIS A 1 89 ? 0.358 0.372 -12.858 1.00 87.00 89 HIS A C 1
ATOM 694 O O . HIS A 1 89 ? 0.849 -0.724 -13.152 1.00 87.00 89 HIS A O 1
ATOM 700 N N . GLY A 1 90 ? -0.834 0.760 -13.308 1.00 88.44 90 GLY A N 1
ATOM 701 C CA . GLY A 1 90 ? -1.764 -0.051 -14.087 1.00 88.44 90 GLY A CA 1
ATOM 702 C C . GLY A 1 90 ? -3.046 -0.371 -13.312 1.00 88.44 90 GLY A C 1
ATOM 703 O O . GLY A 1 90 ? -3.024 -0.613 -12.108 1.00 88.44 90 GLY A O 1
ATOM 704 N N . GLN A 1 91 ? -4.172 -0.411 -14.027 1.00 90.44 91 GLN A N 1
ATOM 705 C CA . GLN A 1 91 ? -5.489 -0.644 -13.432 1.00 90.44 91 GLN A CA 1
ATOM 706 C C . GLN A 1 91 ? -5.560 -1.980 -12.669 1.00 90.44 91 GLN A C 1
ATOM 708 O O . GLN A 1 91 ? -5.183 -3.022 -13.208 1.00 90.44 91 GLN A O 1
ATOM 713 N N . GLY A 1 92 ? -6.095 -1.954 -11.444 1.00 90.31 92 GLY A N 1
ATOM 714 C CA . GLY A 1 92 ? -6.311 -3.126 -10.591 1.00 90.31 92 GLY A CA 1
ATOM 715 C C . GLY A 1 92 ? -5.069 -3.618 -9.844 1.00 90.31 92 GLY A C 1
ATOM 716 O O . GLY A 1 92 ? -5.135 -4.648 -9.172 1.00 90.31 92 GLY A O 1
ATOM 717 N N . ARG A 1 93 ? -3.935 -2.917 -9.943 1.00 91.81 93 ARG A N 1
ATOM 718 C CA . ARG A 1 93 ? -2.671 -3.342 -9.326 1.00 91.81 93 ARG A CA 1
ATOM 719 C C . ARG A 1 93 ? -2.687 -3.202 -7.816 1.00 91.81 93 ARG A C 1
ATOM 721 O O . ARG A 1 93 ? -2.184 -4.094 -7.135 1.00 91.81 93 ARG A O 1
ATOM 728 N N . ALA A 1 94 ? -3.298 -2.142 -7.294 1.00 94.31 94 ALA A N 1
ATOM 729 C CA . ALA A 1 94 ? -3.473 -1.983 -5.858 1.00 94.31 94 ALA A CA 1
ATOM 730 C C . ALA A 1 94 ? -4.276 -3.156 -5.276 1.00 94.31 94 ALA A C 1
ATOM 732 O O . ALA A 1 94 ? -3.861 -3.754 -4.285 1.00 94.31 94 ALA A O 1
ATOM 733 N N . GLN A 1 95 ? -5.377 -3.547 -5.930 1.00 95.00 95 GLN A N 1
ATOM 734 C CA . GLN A 1 95 ? -6.207 -4.666 -5.473 1.00 95.00 95 GLN A CA 1
ATOM 735 C C . GLN A 1 95 ? -5.434 -5.982 -5.504 1.00 95.00 95 GLN A C 1
ATOM 737 O O . GLN A 1 95 ? -5.408 -6.687 -4.502 1.00 95.00 95 GLN A O 1
ATOM 742 N N . GLN A 1 96 ? -4.722 -6.267 -6.598 1.00 92.81 96 GLN A N 1
ATOM 743 C CA . GLN A 1 96 ? -3.877 -7.460 -6.699 1.00 92.81 96 GLN A CA 1
ATOM 744 C C . GLN A 1 96 ? -2.827 -7.530 -5.583 1.00 92.81 96 GLN A C 1
ATOM 746 O O . GLN A 1 96 ? -2.624 -8.592 -5.001 1.00 92.81 96 GLN A O 1
ATOM 751 N N . ALA A 1 97 ? -2.182 -6.408 -5.256 1.00 93.31 97 ALA A N 1
ATOM 752 C CA . ALA A 1 97 ? -1.201 -6.347 -4.177 1.00 93.31 97 ALA A CA 1
ATOM 753 C C . ALA A 1 97 ? -1.834 -6.686 -2.814 1.00 93.31 97 ALA A C 1
ATOM 755 O O . ALA A 1 97 ? -1.276 -7.468 -2.045 1.00 93.31 97 ALA A O 1
ATOM 756 N N . ILE A 1 98 ? -3.020 -6.144 -2.520 1.00 95.56 98 ILE A N 1
ATOM 757 C CA . ILE A 1 98 ? -3.727 -6.434 -1.265 1.00 95.56 98 ILE A CA 1
ATOM 758 C C . ILE A 1 98 ? -4.265 -7.867 -1.228 1.00 95.56 98 ILE A C 1
ATOM 760 O O . ILE A 1 98 ? -4.202 -8.503 -0.176 1.00 95.56 98 ILE A O 1
ATOM 764 N N . ASP A 1 99 ? -4.731 -8.408 -2.351 1.00 93.75 99 ASP A N 1
ATOM 765 C CA . ASP A 1 99 ? -5.171 -9.802 -2.444 1.00 93.75 99 ASP A CA 1
ATOM 766 C C . ASP A 1 99 ? -4.016 -10.767 -2.148 1.00 93.75 99 ASP A C 1
ATOM 768 O O . ASP A 1 99 ? -4.197 -11.725 -1.399 1.00 93.75 99 ASP A O 1
ATOM 772 N N . ILE A 1 100 ? -2.810 -10.478 -2.653 1.00 91.00 100 ILE A N 1
ATOM 773 C CA . ILE A 1 100 ? -1.588 -11.240 -2.344 1.00 91.00 100 ILE A CA 1
ATOM 774 C C . ILE A 1 100 ? -1.250 -11.155 -0.853 1.00 91.00 100 ILE A C 1
ATOM 776 O O . ILE A 1 100 ? -0.921 -12.169 -0.245 1.00 91.00 100 ILE A O 1
ATOM 780 N N . LEU A 1 101 ? -1.366 -9.972 -0.242 1.00 93.06 101 LEU A N 1
ATOM 781 C CA . LEU A 1 101 ? -1.123 -9.802 1.194 1.00 93.06 101 LEU A CA 1
ATOM 782 C C . LEU A 1 101 ? -2.134 -10.572 2.059 1.00 93.06 101 LEU A C 1
ATOM 784 O O . LEU A 1 101 ? -1.782 -11.049 3.137 1.00 93.06 101 LEU A O 1
ATOM 788 N N . LYS A 1 102 ? -3.393 -10.657 1.613 1.00 93.12 102 LYS A N 1
ATOM 789 C CA . LYS A 1 102 ? -4.471 -11.380 2.305 1.00 93.12 102 LYS A CA 1
ATOM 790 C C . LYS A 1 102 ? -4.453 -12.883 2.031 1.00 93.12 102 LYS A C 1
ATOM 792 O O . LYS A 1 102 ? -5.070 -13.630 2.792 1.00 93.12 102 LYS A O 1
ATOM 797 N N . ALA A 1 103 ? -3.799 -13.328 0.959 1.00 87.75 103 ALA A N 1
ATOM 798 C CA . ALA A 1 103 ? -3.713 -14.739 0.632 1.00 87.75 103 ALA A CA 1
ATOM 799 C C . ALA A 1 103 ? -3.043 -15.498 1.791 1.00 87.75 103 ALA A C 1
ATOM 801 O O . ALA A 1 103 ? -2.037 -15.035 2.337 1.00 87.75 103 ALA A O 1
ATOM 802 N N . PRO A 1 104 ? -3.589 -16.655 2.200 1.00 71.69 104 PRO A N 1
ATOM 803 C CA .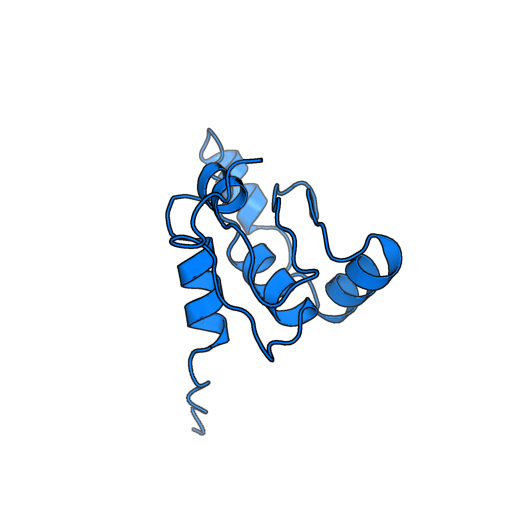 PRO A 1 104 ? -2.923 -17.489 3.183 1.00 71.69 104 PRO A CA 1
ATOM 804 C C . PRO A 1 104 ? -1.548 -17.873 2.635 1.00 71.69 104 PRO A C 1
ATOM 806 O O . PRO A 1 104 ? -1.435 -18.361 1.511 1.00 71.69 104 PRO A O 1
ATOM 809 N N . HIS A 1 105 ? -0.502 -17.644 3.427 1.00 58.56 105 HIS A N 1
ATOM 810 C CA . HIS A 1 105 ? 0.800 -18.241 3.167 1.00 58.56 105 HIS A CA 1
ATOM 811 C C . HIS A 1 105 ? 0.588 -19.758 3.265 1.00 58.56 105 HIS A C 1
ATOM 813 O O . HIS A 1 105 ? 0.385 -20.279 4.359 1.00 58.56 105 HIS A O 1
ATOM 819 N N . GLU A 1 106 ? 0.538 -20.473 2.138 1.00 53.38 106 GLU A N 1
ATOM 820 C CA . GLU A 1 106 ? 0.734 -21.919 2.179 1.00 53.38 106 GLU A CA 1
ATOM 821 C C . GLU A 1 106 ? 2.163 -22.127 2.681 1.00 53.38 106 GLU A C 1
ATOM 823 O O . GLU A 1 106 ? 3.132 -21.904 1.951 1.00 53.38 106 GLU A O 1
ATOM 828 N N . ASP A 1 107 ? 2.292 -22.482 3.959 1.00 45.41 107 ASP A N 1
ATOM 829 C CA . ASP A 1 107 ? 3.521 -23.020 4.518 1.00 45.41 107 ASP A CA 1
ATOM 830 C C . ASP A 1 107 ? 3.861 -24.283 3.719 1.00 45.41 107 ASP A C 1
ATOM 832 O O . ASP A 1 107 ? 3.340 -25.373 3.964 1.00 45.41 107 ASP A O 1
ATOM 836 N N . VAL A 1 108 ? 4.712 -24.137 2.702 1.00 47.56 108 VAL A N 1
ATOM 837 C CA . VAL A 1 108 ? 5.363 -25.273 2.056 1.00 47.56 108 VAL A CA 1
ATOM 838 C C . VAL A 1 108 ? 6.457 -25.744 3.010 1.00 47.56 108 VAL A C 1
ATOM 840 O O . VAL A 1 108 ? 7.641 -25.502 2.795 1.00 47.56 108 VAL A O 1
ATOM 843 N N . ASP A 1 109 ? 6.039 -26.408 4.086 1.00 46.88 109 ASP A N 1
ATOM 844 C CA . ASP A 1 109 ? 6.897 -27.322 4.830 1.00 46.88 109 ASP A CA 1
ATOM 845 C C . ASP A 1 109 ? 7.261 -28.475 3.878 1.00 46.88 109 ASP A C 1
ATOM 847 O O . ASP A 1 109 ? 6.436 -29.341 3.558 1.00 46.88 109 ASP A O 1
ATOM 851 N N . LYS A 1 110 ? 8.499 -28.463 3.376 1.00 37.81 110 LYS A N 1
ATOM 852 C CA . LYS A 1 110 ? 9.170 -29.608 2.753 1.00 37.81 110 LYS A CA 1
ATOM 853 C C . LYS A 1 110 ? 10.621 -29.684 3.192 1.00 37.81 110 LYS A C 1
ATOM 855 O O . LYS A 1 110 ? 11.316 -28.650 3.100 1.00 37.81 110 LYS A O 1
#

Radius of gyration: 14.74 Å; chains: 1; bounding box: 38×48×34 Å